Protein AF-A0A943CW23-F1 (afdb_monomer_lite)

Foldseek 3Di:
DPPVVVLVVLVVPFDPVLVVVQVPFPQAWDQDPVRDTDTLSSCLSPDPWWKFKKAAQVQFADPVLVVVLCVVQVKDWSTFDDDPRTTRITIITHRDDGDPVSCVVSRMDTPDGSD

Structure (mmCIF, N/CA/C/O backbone):
data_AF-A0A943CW23-F1
#
_entry.id   AF-A0A943CW23-F1
#
loop_
_atom_site.group_PDB
_atom_site.id
_atom_site.type_symbol
_atom_site.label_atom_id
_atom_site.label_alt_id
_atom_site.label_comp_id
_atom_site.label_asym_id
_atom_site.label_entity_id
_atom_site.label_seq_id
_atom_site.pdbx_PDB_ins_code
_atom_site.Cartn_x
_atom_site.Cartn_y
_atom_site.Cartn_z
_atom_site.occupancy
_atom_site.B_iso_or_equiv
_atom_site.auth_seq_id
_atom_site.auth_comp_id
_atom_site.auth_asym_id
_atom_site.auth_atom_id
_atom_site.pdbx_PDB_model_num
ATOM 1 N N . MET A 1 1 ? -9.734 9.904 27.969 1.00 51.38 1 MET A N 1
ATOM 2 C CA . MET A 1 1 ? -8.668 8.874 28.039 1.00 51.38 1 MET A CA 1
ATOM 3 C C . MET A 1 1 ? -8.924 7.588 27.225 1.00 51.38 1 MET A C 1
ATOM 5 O O . MET A 1 1 ? -7.974 6.842 27.044 1.00 51.38 1 MET A O 1
ATOM 9 N N . GLY A 1 2 ? -10.128 7.315 26.684 1.00 55.72 2 GLY A N 1
ATOM 10 C CA . GLY A 1 2 ? -10.442 6.029 26.011 1.00 55.72 2 GLY A CA 1
ATOM 11 C C . GLY A 1 2 ? -9.846 5.801 24.606 1.00 55.72 2 GLY A C 1
ATOM 12 O O . GLY A 1 2 ? -9.168 4.804 24.390 1.00 55.72 2 GLY A O 1
ATOM 13 N N . LYS A 1 3 ? -10.006 6.749 23.666 1.00 58.12 3 LYS A N 1
ATOM 14 C CA . LYS A 1 3 ? -9.642 6.550 22.239 1.00 58.12 3 LYS A CA 1
ATOM 15 C C . LYS A 1 3 ? -8.149 6.294 21.977 1.00 58.12 3 LYS A C 1
ATOM 17 O O . LYS A 1 3 ? -7.802 5.548 21.066 1.00 58.12 3 LYS A O 1
ATOM 22 N N . PHE A 1 4 ? -7.264 6.912 22.762 1.00 58.75 4 PHE A N 1
ATOM 23 C CA . PHE A 1 4 ? -5.813 6.704 22.647 1.00 58.75 4 PHE A CA 1
ATOM 24 C C . PHE A 1 4 ? -5.398 5.309 23.119 1.00 58.75 4 PHE A C 1
ATOM 26 O O . PHE A 1 4 ? -4.558 4.677 22.485 1.00 58.75 4 PHE A O 1
ATOM 33 N N . LYS A 1 5 ? -6.026 4.803 24.189 1.00 61.12 5 LYS A N 1
ATOM 34 C CA . LYS A 1 5 ? -5.770 3.457 24.710 1.00 61.12 5 LYS A CA 1
ATOM 35 C C . LYS A 1 5 ? -6.192 2.389 23.698 1.00 61.12 5 LYS A C 1
ATOM 37 O O . LYS A 1 5 ? -5.457 1.436 23.483 1.00 61.12 5 LYS A O 1
ATOM 42 N N . GLU A 1 6 ? -7.319 2.582 23.015 1.00 66.31 6 GLU A N 1
ATOM 43 C CA . GLU A 1 6 ? -7.791 1.663 21.969 1.00 66.31 6 GLU A CA 1
ATOM 44 C C . GLU A 1 6 ? -6.887 1.641 20.729 1.00 66.31 6 GLU A C 1
ATOM 46 O O . GLU A 1 6 ? -6.572 0.567 20.218 1.00 66.31 6 GLU A O 1
ATOM 51 N N . LEU A 1 7 ? -6.437 2.808 20.252 1.00 63.28 7 LEU A N 1
ATOM 52 C CA . LEU A 1 7 ? -5.472 2.890 19.149 1.00 63.28 7 LEU A CA 1
ATOM 53 C C . LEU A 1 7 ? -4.143 2.232 19.520 1.00 63.28 7 LEU A C 1
ATOM 55 O O . LEU A 1 7 ? -3.570 1.522 18.700 1.00 63.28 7 LEU A O 1
ATOM 59 N N . TYR A 1 8 ? -3.689 2.430 20.757 1.00 60.38 8 TYR A N 1
ATOM 60 C CA . TYR A 1 8 ? -2.475 1.808 21.264 1.00 60.38 8 TYR A CA 1
ATOM 61 C C . TYR A 1 8 ? -2.603 0.285 21.359 1.00 60.38 8 TYR A C 1
ATOM 63 O O . TYR A 1 8 ? -1.704 -0.416 20.922 1.00 60.38 8 TYR A O 1
ATOM 71 N N . ILE A 1 9 ? -3.731 -0.246 21.841 1.00 66.69 9 ILE A N 1
ATOM 72 C CA . ILE A 1 9 ? -3.967 -1.700 21.885 1.00 66.69 9 ILE A CA 1
ATOM 73 C C . ILE A 1 9 ? -3.983 -2.289 20.469 1.00 66.69 9 ILE A C 1
ATOM 75 O O . ILE A 1 9 ? -3.322 -3.292 20.213 1.00 66.69 9 ILE A O 1
ATOM 79 N N . LYS A 1 10 ? -4.682 -1.647 19.522 1.00 70.44 10 LYS A N 1
ATOM 80 C CA . LYS A 1 10 ? -4.700 -2.095 18.120 1.00 70.44 10 LYS A CA 1
ATOM 81 C C . LYS A 1 10 ? -3.321 -2.020 17.470 1.00 70.44 10 LYS A C 1
ATOM 83 O O . LYS A 1 10 ? -2.968 -2.918 16.716 1.00 70.44 10 LYS A O 1
ATOM 88 N N . TYR A 1 11 ? -2.547 -0.980 17.776 1.00 67.00 11 TYR A N 1
ATOM 89 C CA . TYR A 1 11 ? -1.161 -0.885 17.340 1.00 67.00 11 TYR A CA 1
ATOM 90 C C . TYR A 1 11 ? -0.319 -2.008 17.936 1.00 67.00 11 TYR A C 1
ATOM 92 O O . TYR A 1 11 ? 0.335 -2.722 17.193 1.00 67.00 11 TYR A O 1
ATOM 100 N N . SER A 1 12 ? -0.349 -2.210 19.252 1.00 66.31 12 SER A N 1
ATOM 101 C CA . SER A 1 12 ? 0.435 -3.249 19.922 1.00 66.31 12 SER A CA 1
ATOM 102 C C . SER A 1 12 ? 0.131 -4.644 19.379 1.00 66.31 12 SER A C 1
ATOM 104 O O . SER A 1 12 ? 1.069 -5.417 19.212 1.00 66.31 12 SER A O 1
ATOM 106 N N . ASN A 1 13 ? -1.119 -4.907 18.989 1.00 75.44 13 ASN A N 1
ATOM 107 C CA . ASN A 1 13 ? -1.552 -6.173 18.394 1.00 75.44 13 ASN A CA 1
ATOM 108 C C . ASN A 1 13 ? -1.217 -6.339 16.897 1.00 75.44 13 ASN A C 1
ATOM 110 O O . ASN A 1 13 ? -1.431 -7.425 16.367 1.00 75.44 13 ASN A O 1
ATOM 114 N N . LEU A 1 14 ? -0.730 -5.304 16.197 1.00 77.12 14 LEU A N 1
ATOM 115 C CA . LEU A 1 14 ? -0.222 -5.475 14.830 1.00 77.12 14 LEU A CA 1
ATOM 116 C C . LEU A 1 14 ? 1.073 -6.288 14.845 1.00 77.12 14 LEU A C 1
ATOM 118 O O . LEU A 1 14 ? 1.928 -6.096 15.716 1.00 77.12 14 LEU A O 1
ATOM 122 N N . ASP A 1 15 ? 1.234 -7.128 13.829 1.00 81.56 15 ASP A N 1
ATOM 123 C CA . ASP A 1 15 ? 2.465 -7.869 13.581 1.00 81.56 15 ASP A CA 1
ATOM 124 C C . ASP A 1 15 ? 3.679 -6.921 13.486 1.00 81.56 15 ASP A C 1
ATOM 126 O O . ASP A 1 15 ? 3.588 -5.818 12.930 1.00 81.56 15 ASP A O 1
ATOM 130 N N . GLU A 1 16 ? 4.818 -7.323 14.061 1.00 82.31 16 GLU A N 1
ATOM 131 C CA . GLU A 1 16 ? 6.034 -6.502 14.058 1.00 82.31 16 GLU A CA 1
ATOM 132 C C . GLU A 1 16 ? 6.534 -6.187 12.649 1.00 82.31 16 GLU A C 1
ATOM 134 O O . GLU A 1 16 ? 7.038 -5.085 12.412 1.00 82.31 16 GLU A O 1
ATOM 139 N N . GLU A 1 17 ? 6.380 -7.107 11.699 1.00 82.56 17 GLU A N 1
ATOM 140 C CA . GLU A 1 17 ? 6.773 -6.857 10.321 1.00 82.56 17 GLU A CA 1
ATOM 141 C C . GLU A 1 17 ? 5.870 -5.823 9.656 1.00 82.56 17 GLU A C 1
ATOM 143 O O . GLU A 1 17 ? 6.365 -4.970 8.924 1.00 82.56 17 GLU A O 1
ATOM 148 N N . ILE A 1 18 ? 4.565 -5.845 9.938 1.00 82.75 18 ILE A N 1
ATOM 149 C CA . ILE A 1 18 ? 3.629 -4.842 9.415 1.00 82.75 18 ILE A CA 1
ATOM 150 C C . ILE A 1 18 ? 3.973 -3.461 9.982 1.00 82.75 18 ILE A C 1
ATOM 152 O O . ILE A 1 18 ? 4.006 -2.476 9.240 1.00 82.75 18 ILE A O 1
ATOM 156 N N . LYS A 1 19 ? 4.303 -3.377 11.278 1.00 82.56 19 LYS A N 1
ATOM 157 C CA . LYS A 1 19 ? 4.779 -2.130 11.901 1.00 82.56 19 LYS A CA 1
ATOM 158 C C . LYS A 1 19 ? 6.048 -1.619 11.223 1.00 82.56 19 LYS A C 1
ATOM 160 O O . LYS A 1 19 ? 6.118 -0.438 10.887 1.00 82.56 19 LYS A O 1
ATOM 165 N N . LYS A 1 20 ? 7.037 -2.492 10.994 1.00 85.12 20 LYS A N 1
ATOM 166 C CA . LYS A 1 20 ? 8.284 -2.145 10.291 1.00 85.12 20 LYS A CA 1
ATOM 167 C C . LYS A 1 20 ? 8.010 -1.663 8.867 1.00 85.12 20 LYS A C 1
ATOM 169 O O . LYS A 1 20 ? 8.543 -0.623 8.483 1.00 85.12 20 LYS A O 1
ATOM 174 N N . THR A 1 21 ? 7.141 -2.352 8.124 1.00 84.69 21 THR A N 1
ATOM 175 C CA . THR A 1 21 ? 6.712 -1.928 6.787 1.00 84.69 21 THR A CA 1
ATOM 176 C C . THR A 1 21 ? 6.123 -0.525 6.841 1.00 84.69 21 THR A C 1
ATOM 178 O O . THR A 1 21 ? 6.666 0.362 6.193 1.00 84.69 21 THR A O 1
ATOM 181 N N . ILE A 1 22 ? 5.099 -0.269 7.661 1.00 84.19 22 ILE A N 1
ATOM 182 C CA . ILE A 1 22 ? 4.449 1.051 7.729 1.00 84.19 22 ILE A CA 1
ATOM 183 C C . ILE A 1 22 ? 5.443 2.142 8.143 1.00 84.19 22 ILE 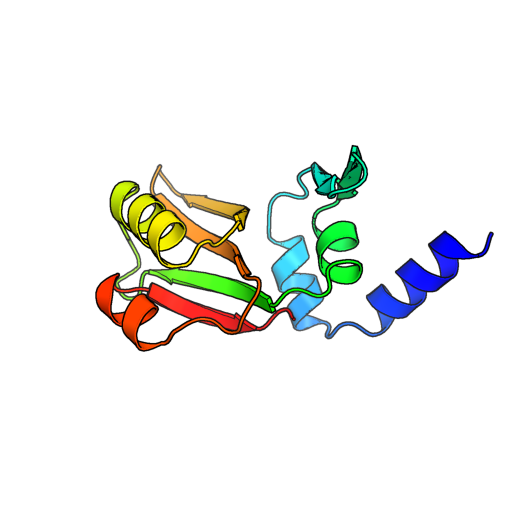A C 1
ATOM 185 O O . ILE A 1 22 ? 5.464 3.205 7.529 1.00 84.19 22 ILE A O 1
ATOM 189 N N . ASN A 1 23 ? 6.293 1.881 9.139 1.00 86.38 23 ASN A N 1
ATOM 190 C CA . ASN A 1 23 ? 7.276 2.848 9.638 1.00 86.38 23 ASN A CA 1
ATOM 191 C C . ASN A 1 23 ? 8.386 3.164 8.625 1.00 86.38 23 ASN A C 1
ATOM 193 O O . ASN A 1 23 ? 9.015 4.21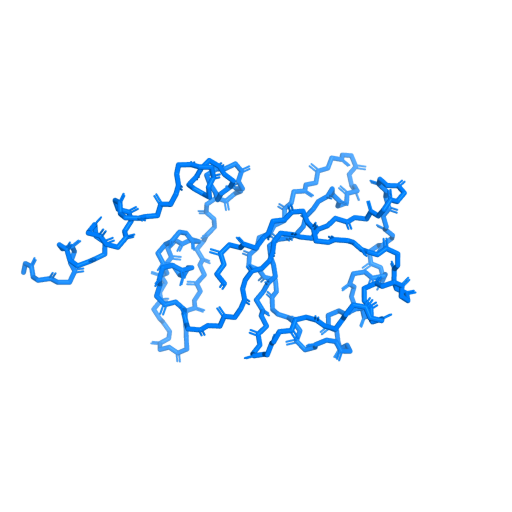2 8.727 1.00 86.38 23 ASN A O 1
ATOM 197 N N . SER A 1 24 ? 8.623 2.285 7.646 1.00 87.00 24 SER A N 1
ATOM 198 C CA . SER A 1 24 ? 9.585 2.528 6.564 1.00 87.00 24 SER A CA 1
ATOM 199 C C . SER A 1 24 ? 9.068 3.479 5.476 1.00 87.00 24 SER A C 1
ATOM 201 O O . SER A 1 24 ? 9.835 3.870 4.598 1.00 87.00 24 SER A O 1
ATOM 203 N N . TYR A 1 25 ? 7.781 3.839 5.506 1.00 87.25 25 TYR A N 1
ATOM 204 C CA . TYR A 1 25 ? 7.202 4.848 4.621 1.00 87.25 25 TYR A CA 1
ATOM 205 C C . TYR A 1 25 ? 7.219 6.236 5.265 1.00 87.25 25 TYR A C 1
ATOM 207 O O . TYR A 1 25 ? 7.177 6.345 6.499 1.00 87.25 25 TYR A O 1
ATOM 215 N N . PRO A 1 26 ? 7.212 7.305 4.444 1.00 82.88 26 PRO A N 1
ATOM 216 C CA . PRO A 1 26 ? 6.937 8.652 4.920 1.00 82.88 26 PRO A CA 1
ATOM 217 C C . PRO A 1 26 ? 5.680 8.668 5.799 1.00 82.88 26 PRO A C 1
ATOM 219 O O . PRO A 1 26 ? 4.600 8.256 5.374 1.00 82.88 26 PRO A O 1
ATOM 222 N N . GLN A 1 27 ? 5.819 9.133 7.043 1.00 79.25 27 GLN A N 1
ATOM 223 C CA . GLN A 1 27 ? 4.705 9.244 7.990 1.00 79.25 27 GLN A CA 1
ATOM 224 C C . GLN A 1 27 ? 3.862 10.482 7.681 1.00 79.25 27 GLN A C 1
ATOM 226 O O . GLN A 1 27 ? 3.752 11.414 8.478 1.00 79.25 27 GLN A O 1
ATOM 231 N N . GLU A 1 28 ? 3.293 10.499 6.481 1.00 76.88 28 GLU A N 1
ATOM 232 C CA . GLU A 1 28 ? 2.439 11.573 6.013 1.00 76.88 28 GLU A CA 1
ATOM 233 C C . GLU A 1 28 ? 1.113 11.584 6.771 1.00 76.88 28 GLU A C 1
ATOM 235 O O . GLU A 1 28 ? 0.655 10.588 7.347 1.00 76.88 28 GLU A O 1
ATOM 240 N N . PHE A 1 29 ? 0.499 12.762 6.783 1.00 83.56 29 PHE A N 1
ATOM 241 C CA . PHE A 1 29 ? -0.816 12.931 7.361 1.00 83.56 29 PHE A CA 1
ATOM 242 C C . PHE A 1 29 ? -1.884 12.688 6.303 1.00 83.56 29 PHE A C 1
ATOM 244 O O . PHE A 1 29 ? -1.926 13.372 5.284 1.00 83.56 29 PHE A O 1
ATOM 251 N N . ILE A 1 30 ? -2.782 11.756 6.593 1.00 85.19 30 ILE A N 1
ATOM 252 C CA . ILE A 1 30 ? -3.894 11.375 5.734 1.00 85.19 30 ILE A CA 1
ATOM 253 C C . ILE A 1 30 ? -5.179 11.892 6.363 1.00 85.19 30 ILE A C 1
ATOM 255 O O . ILE A 1 30 ? -5.448 11.679 7.549 1.00 85.19 30 ILE A O 1
ATOM 259 N N . THR A 1 31 ? -5.981 12.573 5.555 1.00 84.38 31 THR A N 1
ATOM 260 C CA . THR A 1 31 ? -7.317 13.008 5.953 1.00 84.38 31 THR A CA 1
ATOM 261 C C . THR A 1 31 ? -8.302 11.858 5.764 1.00 84.38 31 THR A C 1
ATOM 263 O O . THR A 1 31 ? -8.416 11.292 4.667 1.00 84.38 31 THR A O 1
ATOM 266 N N . ASP A 1 32 ? -8.994 11.488 6.842 1.00 82.00 32 ASP A N 1
ATOM 267 C CA . ASP A 1 32 ? -10.064 10.493 6.797 1.00 82.00 32 ASP A CA 1
ATOM 268 C C . ASP A 1 32 ? -11.375 11.079 6.241 1.00 82.00 32 ASP A C 1
ATOM 270 O O . ASP A 1 32 ? -11.502 12.278 5.996 1.00 82.00 32 ASP A O 1
ATOM 274 N N . LYS A 1 33 ? -12.385 10.223 6.057 1.00 80.69 33 LYS A N 1
ATOM 275 C CA . LYS A 1 33 ? -13.718 10.619 5.568 1.00 80.69 33 LYS A CA 1
ATOM 276 C C . LYS A 1 33 ? -14.458 11.633 6.456 1.00 80.69 33 LYS A C 1
ATOM 278 O O . LYS A 1 33 ? -15.441 12.212 6.016 1.00 80.69 33 LYS A O 1
ATOM 283 N N . ASN A 1 34 ? -14.014 11.826 7.698 1.00 82.44 34 ASN A N 1
ATOM 284 C CA . ASN A 1 34 ? -14.579 12.776 8.654 1.00 82.44 34 ASN A CA 1
ATOM 285 C C . ASN A 1 34 ? -13.744 14.067 8.737 1.00 82.44 34 ASN A C 1
ATOM 287 O O . ASN A 1 34 ? -13.895 14.826 9.692 1.00 82.44 34 ASN A O 1
ATOM 291 N N . ASN A 1 35 ? -12.843 14.301 7.775 1.00 81.88 35 ASN A N 1
ATOM 292 C CA . ASN A 1 35 ? -11.887 15.408 7.766 1.00 81.88 35 ASN A CA 1
ATOM 293 C C . ASN A 1 35 ? -10.912 15.415 8.955 1.00 81.88 35 ASN A C 1
ATOM 295 O O . ASN A 1 35 ? -10.350 16.453 9.306 1.00 81.88 35 ASN A O 1
ATOM 299 N N . ILE A 1 36 ? -10.669 14.256 9.572 1.00 86.81 36 ILE A N 1
ATOM 300 C CA . ILE A 1 36 ? -9.701 14.130 10.659 1.00 86.81 36 ILE A CA 1
ATOM 301 C C . ILE A 1 36 ? -8.331 13.832 10.060 1.00 86.81 36 ILE A C 1
ATOM 303 O O . ILE A 1 36 ? -8.154 12.863 9.320 1.00 86.81 36 ILE A O 1
ATOM 307 N N . ARG A 1 37 ? -7.346 14.653 10.426 1.00 85.50 37 ARG A N 1
ATOM 308 C CA . ARG A 1 37 ? -5.943 14.471 10.057 1.00 85.50 37 ARG A CA 1
ATOM 309 C C . ARG A 1 37 ? -5.305 13.405 10.953 1.00 85.50 37 ARG A C 1
ATOM 311 O O . ARG A 1 37 ? -5.212 13.593 12.164 1.00 85.50 37 ARG A O 1
ATOM 318 N N . LEU A 1 38 ? -4.875 12.296 10.362 1.00 87.12 38 LEU A N 1
ATOM 319 C CA . LEU A 1 38 ? -4.279 11.147 11.053 1.00 87.12 38 LEU A CA 1
ATOM 320 C C . LEU A 1 38 ? -2.898 10.851 10.473 1.00 87.12 38 LEU A C 1
ATOM 322 O O . LEU A 1 38 ? -2.677 11.097 9.292 1.00 87.12 38 LEU A O 1
ATOM 326 N N . SER A 1 39 ? -1.975 10.298 11.260 1.00 87.69 39 SER A N 1
ATOM 327 C CA . SER A 1 39 ? -0.769 9.704 10.661 1.00 87.69 39 SER A CA 1
ATOM 328 C C . SER A 1 39 ? -1.139 8.480 9.817 1.00 87.69 39 SER A C 1
ATOM 330 O O . SER A 1 39 ? -2.157 7.834 10.085 1.00 87.69 39 SER A O 1
ATOM 332 N N . LEU A 1 40 ? -0.303 8.123 8.837 1.00 87.81 40 LEU A N 1
ATOM 333 C CA . LEU A 1 40 ? -0.449 6.899 8.035 1.00 87.81 40 LEU A CA 1
ATOM 334 C C . LEU A 1 40 ? -0.789 5.675 8.902 1.00 87.81 40 LEU A C 1
ATOM 336 O O . LEU A 1 40 ? -1.773 4.979 8.659 1.00 87.81 40 LEU A O 1
ATOM 340 N N . LEU A 1 41 ? -0.025 5.464 9.974 1.00 85.38 41 LEU A N 1
ATOM 341 C CA . LEU A 1 41 ? -0.247 4.371 10.916 1.00 85.38 41 LEU A CA 1
ATOM 342 C C . LEU A 1 41 ? -1.638 4.424 11.571 1.00 85.38 41 LEU A C 1
ATOM 344 O O . LEU A 1 41 ? -2.358 3.425 11.604 1.00 85.38 41 LEU A O 1
ATOM 348 N N . GLN A 1 42 ? -2.035 5.590 12.087 1.00 85.38 42 GLN A N 1
ATOM 349 C CA . GLN A 1 42 ? -3.350 5.769 12.708 1.00 85.38 42 GLN A CA 1
ATOM 350 C C . GLN A 1 42 ? -4.484 5.541 11.705 1.00 85.38 42 GLN A C 1
ATOM 352 O O . GLN A 1 42 ? -5.519 4.976 12.069 1.00 85.38 42 GLN A O 1
ATOM 357 N N . TYR A 1 43 ? -4.290 5.964 10.455 1.00 89.44 43 TYR A N 1
ATOM 358 C CA . TYR A 1 43 ? -5.240 5.751 9.374 1.00 89.44 43 TYR A CA 1
ATOM 359 C C . TYR A 1 43 ? -5.409 4.260 9.071 1.00 89.44 43 TYR A C 1
ATOM 361 O O . TYR A 1 43 ? -6.529 3.760 9.133 1.00 89.44 43 TYR A O 1
ATOM 369 N N . ILE A 1 44 ? -4.313 3.527 8.845 1.00 88.38 44 ILE A N 1
ATOM 370 C CA . ILE A 1 44 ? -4.326 2.082 8.552 1.00 88.38 44 ILE A CA 1
ATOM 371 C C . ILE A 1 44 ? -5.026 1.296 9.672 1.00 88.38 44 ILE A C 1
ATOM 373 O O . ILE A 1 44 ? -5.881 0.443 9.422 1.00 88.38 44 ILE A O 1
ATOM 377 N N . ILE A 1 45 ? -4.727 1.622 10.934 1.00 85.81 45 ILE A N 1
ATOM 378 C CA . ILE A 1 45 ? -5.359 0.975 12.093 1.00 85.81 45 ILE A CA 1
ATOM 379 C C . ILE A 1 45 ? -6.877 1.201 12.105 1.00 85.81 45 ILE A C 1
ATOM 381 O O . ILE A 1 45 ? -7.638 0.293 12.456 1.00 85.81 45 ILE A O 1
ATOM 385 N N . ARG A 1 46 ? -7.326 2.408 11.744 1.00 86.88 46 ARG A N 1
ATOM 386 C CA . ARG A 1 46 ? -8.743 2.799 11.763 1.00 86.88 46 ARG A CA 1
ATOM 387 C C . ARG A 1 46 ? -9.523 2.368 10.530 1.00 86.88 46 ARG A C 1
ATOM 389 O O . ARG A 1 46 ? -10.732 2.190 10.648 1.00 86.88 46 ARG A O 1
ATOM 396 N N . SER A 1 47 ? -8.867 2.253 9.382 1.00 86.44 47 SER A N 1
ATOM 397 C CA . SER A 1 47 ? -9.522 1.889 8.131 1.00 86.44 47 SER A CA 1
ATOM 398 C C . SER A 1 47 ? -10.117 0.487 8.228 1.00 86.44 47 SER A C 1
ATOM 400 O O . SER A 1 47 ? -9.538 -0.371 8.878 1.00 86.44 47 SER A O 1
ATOM 402 N N . ASN A 1 48 ? -11.260 0.238 7.600 1.00 88.50 48 ASN A N 1
ATOM 403 C CA . ASN A 1 48 ? -11.816 -1.115 7.466 1.00 88.50 48 ASN A CA 1
ATOM 404 C C . ASN A 1 48 ? -11.592 -1.685 6.057 1.00 88.50 48 ASN A C 1
ATOM 406 O O . ASN A 1 48 ? -12.155 -2.721 5.726 1.00 88.50 48 ASN A O 1
ATOM 410 N N . ASN A 1 49 ? -10.812 -0.981 5.241 1.00 93.19 49 ASN A N 1
ATOM 411 C CA . ASN A 1 49 ? -10.521 -1.337 3.863 1.00 93.19 49 ASN A CA 1
ATOM 412 C C . ASN A 1 49 ? -9.316 -2.280 3.783 1.00 93.19 49 ASN A C 1
ATOM 414 O O . ASN A 1 49 ? -8.538 -2.397 4.736 1.00 93.19 49 ASN A O 1
ATOM 418 N N . TYR A 1 50 ? -9.157 -2.900 2.618 1.00 94.44 50 TYR A N 1
ATOM 419 C CA . TYR A 1 50 ? -8.007 -3.733 2.300 1.00 94.44 50 TYR A CA 1
ATOM 420 C C . TYR A 1 50 ? -6.812 -2.843 1.992 1.00 94.44 50 TYR A C 1
ATOM 422 O O . TYR A 1 50 ? -6.932 -1.881 1.230 1.00 94.44 50 TYR A O 1
ATOM 430 N N . ILE A 1 51 ? -5.664 -3.131 2.596 1.00 94.31 51 ILE A N 1
ATOM 431 C CA . ILE A 1 51 ? -4.465 -2.309 2.440 1.00 94.31 51 ILE A CA 1
ATOM 432 C C . ILE A 1 51 ? -3.298 -3.209 2.067 1.00 94.31 51 ILE A C 1
ATOM 434 O O . ILE A 1 51 ? -2.947 -4.142 2.794 1.00 94.31 51 ILE A O 1
ATOM 438 N N . TYR A 1 52 ? -2.670 -2.883 0.943 1.00 95.81 52 TYR A N 1
ATOM 439 C CA . TYR A 1 52 ? -1.568 -3.645 0.376 1.00 95.81 52 TYR A CA 1
ATOM 440 C C . TYR A 1 52 ? -0.359 -2.751 0.141 1.00 95.81 52 TYR A C 1
ATOM 442 O O . TYR A 1 52 ? -0.493 -1.609 -0.301 1.00 95.81 52 TYR A O 1
ATOM 450 N N . GLU A 1 53 ? 0.828 -3.293 0.401 1.00 94.94 53 GLU A N 1
ATOM 451 C CA . GLU A 1 53 ? 2.057 -2.804 -0.215 1.00 94.94 53 GLU A CA 1
ATOM 452 C C . GLU A 1 53 ? 2.203 -3.475 -1.581 1.00 94.94 53 GLU A C 1
ATOM 454 O O . GLU A 1 53 ? 2.257 -4.704 -1.666 1.00 94.94 53 GLU A O 1
ATOM 459 N N . LEU A 1 54 ? 2.272 -2.668 -2.636 1.00 95.06 54 LEU A N 1
ATOM 460 C CA . LEU A 1 54 ? 2.448 -3.117 -4.012 1.00 95.06 54 LEU A CA 1
ATOM 461 C C . LEU A 1 54 ? 3.772 -2.609 -4.570 1.00 95.06 54 LEU A C 1
ATOM 463 O O . LEU A 1 54 ? 4.185 -1.488 -4.267 1.00 95.06 54 LEU A O 1
ATOM 467 N N . LYS A 1 55 ? 4.397 -3.392 -5.445 1.00 94.69 55 LYS A N 1
ATOM 468 C CA . LYS A 1 55 ? 5.580 -2.980 -6.213 1.00 94.69 55 LYS A CA 1
ATOM 469 C C . LYS A 1 55 ? 5.475 -3.442 -7.664 1.00 94.69 55 LYS A C 1
ATOM 471 O O . LYS A 1 55 ? 4.638 -4.279 -7.993 1.00 94.69 55 LYS A O 1
ATOM 476 N N . ALA A 1 56 ? 6.330 -2.896 -8.520 1.00 92.25 56 ALA A N 1
ATOM 477 C CA . ALA A 1 56 ? 6.486 -3.381 -9.886 1.00 92.25 56 ALA A CA 1
ATOM 478 C C . ALA A 1 56 ? 7.300 -4.684 -9.907 1.00 92.25 56 ALA A C 1
ATOM 480 O O . ALA A 1 56 ? 8.345 -4.760 -9.260 1.00 92.25 56 ALA A O 1
ATOM 481 N N . ILE A 1 57 ? 6.860 -5.669 -10.694 1.00 88.62 57 ILE A N 1
ATOM 482 C CA . ILE A 1 57 ? 7.523 -6.980 -10.823 1.00 88.62 57 ILE A CA 1
ATOM 483 C C . ILE A 1 57 ? 8.945 -6.816 -11.373 1.00 88.62 57 ILE A C 1
ATOM 485 O O . ILE A 1 57 ? 9.907 -7.361 -10.840 1.00 88.62 57 ILE A O 1
ATOM 489 N N . ASN A 1 58 ? 9.103 -5.988 -12.407 1.00 83.62 58 ASN A N 1
ATOM 490 C CA . ASN A 1 58 ? 10.391 -5.758 -13.070 1.00 83.62 58 ASN A CA 1
ATOM 491 C C . ASN A 1 58 ? 11.230 -4.666 -12.380 1.00 83.62 58 ASN A C 1
ATOM 493 O O . ASN A 1 58 ? 12.077 -4.033 -13.009 1.00 83.62 58 ASN A O 1
ATOM 497 N N . GLY A 1 59 ? 10.951 -4.377 -11.104 1.00 72.94 59 GLY A N 1
ATOM 498 C CA . GLY A 1 59 ? 11.644 -3.370 -10.296 1.00 72.94 59 GLY A CA 1
ATOM 499 C C . GLY A 1 59 ? 11.302 -1.916 -10.634 1.00 72.94 59 GLY A C 1
ATOM 500 O O . GLY A 1 59 ? 11.490 -1.039 -9.797 1.00 72.94 59 GLY A O 1
ATOM 501 N N . THR A 1 60 ? 10.754 -1.643 -11.821 1.00 74.69 60 THR A N 1
ATOM 502 C CA . THR A 1 60 ? 10.315 -0.305 -12.226 1.00 74.69 60 THR A CA 1
ATOM 503 C C . THR A 1 60 ? 8.991 -0.387 -12.986 1.00 74.69 60 THR A C 1
ATOM 505 O O . THR A 1 60 ? 8.790 -1.266 -13.823 1.00 74.69 60 THR A O 1
ATOM 508 N N . ALA A 1 61 ? 8.072 0.526 -12.682 1.00 79.06 61 ALA A N 1
ATOM 509 C CA . ALA A 1 61 ? 6.876 0.774 -13.479 1.00 79.06 61 ALA A CA 1
ATOM 510 C C . ALA A 1 61 ? 6.784 2.273 -13.745 1.00 79.06 61 ALA A C 1
ATOM 512 O O . ALA A 1 61 ? 7.089 3.093 -12.871 1.00 79.06 61 ALA A O 1
ATOM 513 N N . HIS A 1 62 ? 6.369 2.638 -14.955 1.00 79.69 62 HIS A N 1
ATOM 514 C CA . HIS A 1 62 ? 6.204 4.039 -15.303 1.00 79.69 62 HIS A CA 1
ATOM 515 C C . HIS A 1 62 ? 5.085 4.687 -14.470 1.00 79.69 62 HIS A C 1
ATOM 517 O O . HIS A 1 62 ? 4.148 4.029 -14.019 1.00 79.69 62 HIS A O 1
ATOM 523 N N . LEU A 1 63 ? 5.145 6.010 -14.299 1.00 80.50 63 LEU A N 1
ATOM 524 C CA . LEU A 1 63 ? 4.146 6.759 -13.524 1.00 80.50 63 LEU A CA 1
ATOM 525 C C . LEU A 1 63 ? 2.714 6.579 -14.058 1.00 80.50 63 LEU A C 1
ATOM 527 O O . LEU A 1 63 ? 1.779 6.479 -13.262 1.00 80.50 63 LEU A O 1
ATOM 531 N N . TRP A 1 64 ? 2.547 6.485 -15.382 1.00 84.06 64 TRP A N 1
ATOM 532 C CA . TRP A 1 64 ? 1.253 6.229 -16.028 1.00 84.06 64 TRP A CA 1
ATOM 533 C C . TRP A 1 64 ? 0.685 4.865 -15.627 1.00 84.06 64 TRP A C 1
ATOM 535 O O . TRP A 1 64 ? -0.478 4.800 -15.263 1.00 84.06 64 TRP A O 1
ATOM 545 N N . THR A 1 65 ? 1.515 3.816 -15.550 1.00 87.69 65 THR A N 1
ATOM 546 C CA . THR A 1 65 ? 1.107 2.471 -15.102 1.00 87.69 65 THR A CA 1
ATOM 547 C C . THR A 1 65 ? 0.445 2.520 -13.728 1.00 87.69 65 THR A C 1
ATOM 549 O O . THR A 1 65 ? -0.626 1.954 -13.525 1.00 87.69 65 THR A O 1
ATOM 552 N N . TRP A 1 66 ? 1.043 3.254 -12.786 1.00 90.31 66 TRP A N 1
ATOM 553 C CA . TRP A 1 66 ? 0.461 3.445 -11.458 1.00 90.31 66 TRP A CA 1
ATOM 554 C C . TRP A 1 66 ? -0.831 4.258 -11.498 1.00 90.31 66 TRP A C 1
ATOM 556 O O . TRP A 1 66 ? -1.745 3.996 -10.722 1.00 90.31 66 TRP A O 1
ATOM 566 N N . SER A 1 67 ? -0.909 5.266 -12.366 1.00 89.94 67 SER A N 1
ATOM 567 C CA . SER A 1 67 ? -2.114 6.081 -12.516 1.00 89.94 67 SER A CA 1
ATOM 568 C C . SER A 1 67 ? -3.280 5.281 -13.090 1.00 89.94 67 SER A C 1
ATOM 570 O O . SER A 1 67 ? -4.361 5.286 -12.502 1.00 89.94 67 SER A O 1
ATOM 572 N N . ASP A 1 68 ? -3.041 4.547 -14.170 1.00 93.31 68 ASP A N 1
ATOM 573 C CA . ASP A 1 68 ? -4.034 3.729 -14.864 1.00 93.31 68 ASP A CA 1
ATOM 574 C C . ASP A 1 68 ? -4.532 2.598 -13.963 1.00 93.31 68 ASP A C 1
ATOM 576 O O . ASP A 1 68 ? -5.740 2.427 -13.784 1.00 93.31 68 ASP A O 1
ATOM 580 N N . PHE A 1 69 ? -3.610 1.908 -13.279 1.00 94.31 69 PHE A N 1
ATOM 581 C CA . PHE A 1 69 ? -3.962 0.887 -12.298 1.00 94.31 69 PHE A CA 1
ATOM 582 C C . PHE A 1 69 ? -4.883 1.440 -11.209 1.00 94.31 69 PHE A C 1
ATOM 584 O O . PHE A 1 69 ? -5.880 0.805 -10.872 1.00 94.31 69 PHE A O 1
ATOM 591 N N . ARG A 1 70 ? -4.599 2.624 -10.651 1.00 93.25 70 ARG A N 1
ATOM 592 C CA . ARG A 1 70 ? -5.440 3.226 -9.600 1.00 93.25 70 ARG A CA 1
ATOM 593 C C . ARG A 1 70 ? -6.828 3.598 -10.088 1.00 93.25 70 ARG A C 1
ATOM 595 O O . ARG A 1 70 ? -7.788 3.427 -9.343 1.00 93.25 70 ARG A O 1
ATOM 602 N N . LEU A 1 71 ? -6.932 4.112 -11.310 1.00 93.00 71 LEU A N 1
ATOM 603 C CA . LEU A 1 71 ? -8.219 4.456 -11.904 1.00 93.00 71 LEU A CA 1
ATOM 604 C C . LEU A 1 71 ? -9.081 3.204 -12.098 1.00 93.00 71 LEU A C 1
ATOM 606 O O . LEU A 1 71 ? -10.255 3.211 -11.734 1.00 93.00 71 LEU A O 1
ATOM 610 N N . GLU A 1 72 ? -8.491 2.118 -12.599 1.00 94.75 72 GLU A N 1
ATOM 611 C CA . GLU A 1 72 ? -9.210 0.867 -12.860 1.00 94.75 72 GLU A CA 1
ATOM 612 C C . GLU A 1 72 ? -9.535 0.098 -11.571 1.00 94.75 72 GLU A C 1
ATOM 614 O O . GLU A 1 72 ? -10.660 -0.361 -11.382 1.00 94.75 72 GLU A O 1
ATOM 619 N N . SER A 1 73 ? -8.584 0.026 -10.637 1.00 92.94 73 SER A N 1
ATOM 620 C CA . SER A 1 73 ? -8.757 -0.637 -9.335 1.00 92.94 73 SER A CA 1
ATOM 621 C C . SER A 1 73 ? -9.571 0.177 -8.326 1.00 92.94 73 SER A C 1
ATOM 623 O O . SER A 1 73 ? -9.950 -0.344 -7.276 1.00 92.94 73 SER A O 1
ATOM 625 N N . LYS A 1 74 ? -9.816 1.464 -8.612 1.00 93.81 74 LYS A N 1
ATOM 626 C CA . LYS A 1 74 ? -10.384 2.448 -7.674 1.00 93.81 74 LYS A CA 1
ATOM 627 C C . LYS A 1 74 ? -9.593 2.531 -6.358 1.00 93.81 74 LYS A C 1
ATOM 629 O O . LYS A 1 74 ? -10.164 2.793 -5.299 1.00 93.81 74 LYS A O 1
ATOM 634 N N . GLY A 1 75 ? -8.283 2.287 -6.429 1.00 93.19 75 GLY A N 1
ATOM 635 C CA . GLY A 1 75 ? -7.379 2.294 -5.284 1.00 93.19 75 GLY A CA 1
ATOM 636 C C . GLY A 1 75 ? -6.977 3.706 -4.852 1.00 93.19 75 GLY A C 1
ATOM 637 O O . GLY A 1 75 ? -6.693 4.574 -5.682 1.00 93.19 75 GLY A O 1
ATOM 638 N N . ARG A 1 76 ? -6.895 3.934 -3.538 1.00 93.19 76 ARG A N 1
ATOM 639 C CA . ARG A 1 76 ? -6.402 5.183 -2.940 1.00 93.19 76 ARG A CA 1
ATOM 640 C C . ARG A 1 76 ? -4.964 5.007 -2.463 1.00 93.19 76 ARG A C 1
ATOM 642 O O . ARG A 1 76 ? -4.697 4.176 -1.602 1.00 93.19 76 ARG A O 1
ATOM 649 N N . VAL A 1 77 ? -4.039 5.824 -2.965 1.00 92.81 77 VAL A N 1
ATOM 650 C CA . VAL A 1 77 ? -2.653 5.833 -2.461 1.00 92.81 77 VAL A CA 1
ATOM 651 C C . VAL A 1 77 ? -2.627 6.449 -1.075 1.00 92.81 77 VAL A C 1
ATOM 653 O O 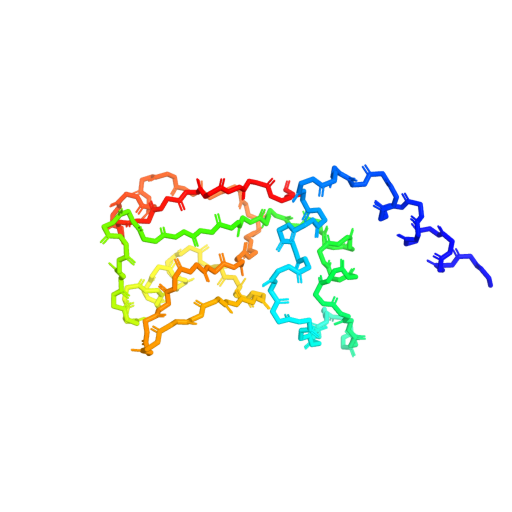. VAL A 1 77 ? -3.146 7.548 -0.870 1.00 92.81 77 VAL A O 1
ATOM 656 N N . LEU A 1 78 ? -2.012 5.734 -0.138 1.00 92.00 78 LEU A N 1
ATOM 657 C CA . LEU A 1 78 ? -1.776 6.209 1.219 1.00 92.00 78 LEU A CA 1
ATOM 658 C C . LEU A 1 78 ? -0.349 6.730 1.393 1.00 92.00 78 LEU A C 1
ATOM 660 O O . LEU A 1 78 ? -0.153 7.727 2.075 1.00 92.00 78 LEU A O 1
ATOM 664 N N . SER A 1 79 ? 0.637 6.058 0.795 1.00 92.56 79 SER A N 1
ATOM 665 C CA . SER A 1 79 ? 2.037 6.491 0.792 1.00 92.56 79 SER A CA 1
ATOM 666 C C . SER A 1 79 ? 2.822 5.753 -0.295 1.00 92.56 79 SER A C 1
ATOM 668 O O . SER A 1 79 ? 2.364 4.731 -0.810 1.00 92.56 79 SER A O 1
ATOM 670 N N . TYR A 1 80 ? 4.003 6.247 -0.655 1.00 90.94 80 TYR A N 1
ATOM 671 C CA . TYR A 1 80 ? 4.866 5.626 -1.657 1.00 90.94 80 TYR A CA 1
ATOM 672 C C . TYR A 1 80 ? 6.350 5.830 -1.333 1.00 90.94 80 TYR A C 1
ATOM 674 O O . TYR A 1 80 ? 6.731 6.780 -0.651 1.00 90.94 80 TYR A O 1
ATOM 682 N N . LYS A 1 81 ? 7.192 4.924 -1.833 1.00 89.50 81 LYS A N 1
ATOM 683 C CA . LYS A 1 81 ? 8.656 5.026 -1.796 1.00 89.50 81 LYS A CA 1
ATOM 684 C C . LYS A 1 81 ? 9.173 5.325 -3.189 1.00 89.50 81 LYS A C 1
ATOM 686 O O . LYS A 1 81 ? 8.719 4.716 -4.159 1.00 89.50 81 LYS A O 1
ATOM 691 N N . THR A 1 82 ? 10.134 6.236 -3.278 1.00 86.44 82 THR A N 1
ATOM 692 C CA . THR A 1 82 ? 10.802 6.576 -4.535 1.00 86.44 82 THR A CA 1
ATOM 693 C C . THR A 1 82 ? 12.313 6.540 -4.395 1.00 86.44 82 THR A C 1
ATOM 695 O O . THR A 1 82 ? 12.850 6.808 -3.324 1.00 86.44 82 THR A O 1
ATOM 698 N N . GLU A 1 83 ? 12.982 6.236 -5.501 1.00 83.50 83 GLU A N 1
ATOM 699 C CA . GLU A 1 83 ? 14.426 6.369 -5.679 1.00 83.50 83 GLU A CA 1
ATOM 700 C C . GLU A 1 83 ? 14.685 6.908 -7.088 1.00 83.50 83 GLU A C 1
ATOM 702 O O . GLU A 1 83 ? 14.108 6.410 -8.050 1.00 83.50 83 GLU A O 1
ATOM 707 N N . ALA A 1 84 ? 15.497 7.963 -7.219 1.00 74.62 84 ALA A N 1
ATOM 708 C CA . ALA A 1 84 ? 15.873 8.558 -8.511 1.00 74.62 84 ALA A CA 1
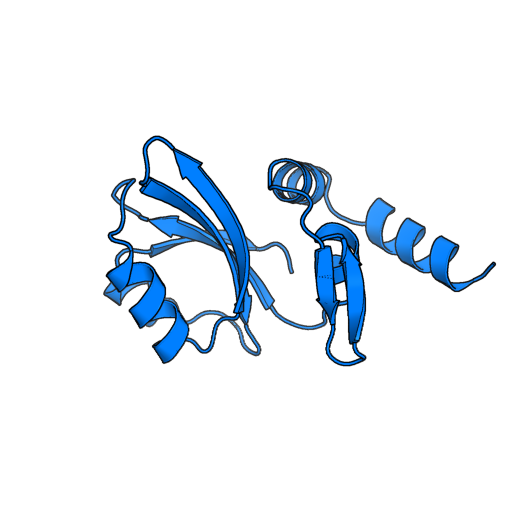ATOM 709 C C . ALA A 1 84 ? 14.692 8.783 -9.495 1.00 74.62 84 ALA A C 1
ATOM 711 O O . ALA A 1 84 ? 14.811 8.533 -10.693 1.00 74.62 84 ALA A O 1
ATOM 712 N N . ASN A 1 85 ? 13.554 9.282 -8.988 1.00 73.31 85 ASN A N 1
ATOM 713 C CA . ASN A 1 85 ? 12.289 9.523 -9.714 1.00 73.31 85 ASN A CA 1
ATOM 714 C C . ASN A 1 85 ? 11.486 8.276 -10.125 1.00 73.31 85 ASN A C 1
ATOM 716 O O . ASN A 1 85 ? 10.510 8.384 -10.868 1.00 73.31 85 ASN A O 1
ATOM 720 N N . ILE A 1 86 ? 11.850 7.102 -9.620 1.00 79.81 86 ILE A N 1
ATOM 721 C CA . ILE A 1 86 ? 11.137 5.848 -9.850 1.00 79.81 86 ILE A CA 1
ATOM 722 C C . ILE A 1 86 ? 10.383 5.475 -8.580 1.00 79.81 86 ILE A C 1
ATOM 724 O O . ILE A 1 86 ? 10.923 5.553 -7.480 1.00 79.81 86 ILE A O 1
ATOM 728 N N . ILE A 1 87 ? 9.127 5.057 -8.727 1.00 85.31 87 ILE A N 1
ATOM 729 C CA . ILE A 1 87 ? 8.340 4.516 -7.618 1.00 85.31 87 ILE A CA 1
ATOM 730 C C . ILE A 1 87 ? 8.760 3.065 -7.387 1.00 85.31 87 ILE A C 1
ATOM 732 O O . ILE A 1 87 ? 8.529 2.215 -8.245 1.00 85.31 87 ILE A O 1
ATOM 736 N N . LEU A 1 88 ? 9.326 2.793 -6.212 1.00 87.94 88 LEU A N 1
ATOM 737 C CA . LEU A 1 88 ? 9.730 1.451 -5.792 1.00 87.94 88 LEU A CA 1
ATOM 738 C C . LEU A 1 88 ? 8.528 0.637 -5.309 1.00 87.94 88 LEU A C 1
ATOM 740 O O . LEU A 1 88 ? 8.342 -0.511 -5.703 1.00 87.94 88 LEU A O 1
ATOM 744 N N . SER A 1 89 ? 7.694 1.241 -4.463 1.00 92.19 89 SER A N 1
ATOM 745 C CA . SER A 1 89 ? 6.481 0.610 -3.946 1.00 92.19 89 SER A CA 1
ATOM 746 C C . SER A 1 89 ? 5.461 1.640 -3.461 1.00 92.19 89 SER A C 1
ATOM 748 O O . SER A 1 89 ? 5.808 2.773 -3.116 1.00 92.19 89 SER A O 1
ATOM 750 N N . GLN A 1 90 ? 4.188 1.247 -3.415 1.00 93.44 90 GLN A N 1
ATOM 751 C CA . GLN A 1 90 ? 3.077 2.065 -2.922 1.00 93.44 90 GLN A CA 1
ATOM 752 C C . GLN A 1 90 ? 2.258 1.291 -1.891 1.00 93.44 90 GLN A C 1
ATOM 754 O O . GLN A 1 90 ? 1.955 0.118 -2.095 1.00 93.44 90 GLN A O 1
ATOM 759 N N . ILE A 1 91 ? 1.851 1.965 -0.817 1.00 94.44 91 ILE A N 1
ATOM 760 C CA . ILE A 1 91 ? 0.759 1.504 0.039 1.00 94.44 91 ILE A CA 1
ATOM 761 C C . ILE A 1 91 ? -0.539 2.014 -0.574 1.00 94.44 91 ILE A C 1
ATOM 763 O O . ILE A 1 91 ? -0.749 3.229 -0.668 1.00 94.44 91 ILE A O 1
ATOM 767 N N . ILE A 1 92 ? -1.411 1.091 -0.970 1.00 94.81 92 ILE A N 1
ATOM 768 C CA . ILE A 1 92 ? -2.690 1.402 -1.605 1.00 94.81 92 ILE A CA 1
ATOM 769 C C . ILE A 1 92 ? -3.826 0.751 -0.820 1.00 94.81 92 ILE A C 1
ATOM 771 O O . ILE A 1 92 ? -3.736 -0.394 -0.378 1.00 94.81 92 ILE A O 1
ATOM 775 N N . GLU A 1 93 ? -4.888 1.524 -0.638 1.00 95.19 93 GLU A N 1
ATOM 776 C CA . GLU A 1 93 ? -6.135 1.130 -0.005 1.00 95.19 93 GLU A CA 1
ATOM 777 C C . GLU A 1 93 ? -7.204 0.814 -1.056 1.00 95.19 93 GLU A C 1
ATOM 779 O O . GLU A 1 93 ? -7.399 1.583 -2.000 1.00 95.19 93 GLU A O 1
ATOM 784 N N . PHE A 1 94 ? -7.941 -0.275 -0.846 1.00 95.06 94 PHE A N 1
ATOM 785 C CA . PHE A 1 94 ? -9.013 -0.745 -1.716 1.00 95.06 94 PHE A CA 1
ATOM 786 C C . PHE A 1 94 ? -10.267 -1.078 -0.914 1.00 95.06 94 PHE A C 1
ATOM 788 O O . PHE A 1 94 ? -10.203 -1.606 0.195 1.00 95.06 94 PHE A O 1
ATOM 795 N N . TYR A 1 95 ? -11.432 -0.800 -1.497 1.00 92.62 95 TYR A N 1
ATOM 796 C CA . TYR A 1 95 ? -12.712 -1.143 -0.876 1.00 92.62 95 TYR A CA 1
ATOM 797 C C . TYR A 1 95 ? -12.953 -2.661 -0.824 1.00 92.62 95 TYR A C 1
ATOM 799 O O . TYR A 1 95 ? -13.501 -3.164 0.151 1.00 92.62 95 TYR A O 1
ATOM 807 N N . ASN A 1 96 ? -12.502 -3.380 -1.855 1.00 92.56 96 ASN A N 1
ATOM 808 C CA . ASN A 1 96 ? -12.550 -4.838 -1.958 1.00 92.56 96 ASN A CA 1
ATOM 809 C C . ASN A 1 96 ? -11.129 -5.403 -2.042 1.00 92.56 96 ASN A C 1
ATOM 811 O O . ASN A 1 96 ? -10.173 -4.644 -2.205 1.00 92.56 96 ASN A O 1
ATOM 815 N N . ASP A 1 97 ? -10.999 -6.728 -1.971 1.00 92.88 97 ASP A N 1
ATOM 816 C CA . ASP A 1 97 ? -9.720 -7.388 -2.226 1.00 92.88 97 ASP A CA 1
ATOM 817 C C . ASP A 1 97 ? -9.190 -7.045 -3.634 1.00 92.88 97 ASP A C 1
ATOM 819 O O . ASP A 1 97 ? -9.965 -6.781 -4.561 1.00 92.88 97 ASP A O 1
ATOM 823 N N . VAL A 1 98 ? -7.867 -7.004 -3.781 1.00 90.88 98 VAL A N 1
ATOM 824 C CA . VAL A 1 98 ? -7.212 -6.586 -5.021 1.00 90.88 98 VAL A CA 1
ATOM 825 C C . VAL A 1 98 ? -7.305 -7.695 -6.071 1.00 90.88 98 VAL A C 1
ATOM 827 O O . VAL A 1 98 ? -7.027 -8.862 -5.799 1.00 90.8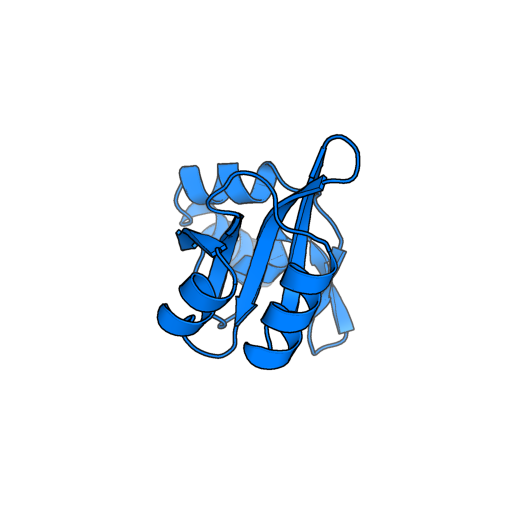8 98 VAL A O 1
ATOM 830 N N . ASP A 1 99 ? -7.693 -7.334 -7.294 1.00 92.81 99 ASP A N 1
ATOM 831 C CA . ASP A 1 99 ? -7.781 -8.287 -8.400 1.00 92.81 99 ASP A CA 1
ATOM 832 C C . ASP A 1 99 ? -6.378 -8.656 -8.911 1.00 92.81 99 ASP A C 1
ATOM 834 O O . ASP A 1 99 ? -5.632 -7.816 -9.422 1.00 92.81 99 ASP A O 1
ATOM 838 N N . ILE A 1 100 ? -6.028 -9.938 -8.796 1.00 92.56 100 ILE A N 1
ATOM 839 C CA . ILE A 1 100 ? -4.746 -10.489 -9.250 1.00 92.56 100 ILE A CA 1
ATOM 840 C C . ILE A 1 100 ? -4.583 -10.336 -10.769 1.00 92.56 100 ILE A C 1
ATOM 842 O O . ILE A 1 100 ? -3.484 -10.047 -11.242 1.00 92.56 100 ILE A O 1
ATOM 846 N N . ASN A 1 101 ? -5.658 -10.474 -11.550 1.00 94.38 101 ASN A N 1
ATOM 847 C CA . ASN A 1 101 ? -5.587 -10.292 -13.002 1.00 94.38 101 ASN A CA 1
ATOM 848 C C . ASN A 1 101 ? -5.250 -8.845 -13.356 1.00 94.38 101 ASN A C 1
ATOM 850 O O . ASN A 1 101 ? -4.484 -8.589 -14.285 1.00 94.38 101 ASN A O 1
ATOM 854 N N . LEU A 1 102 ? -5.789 -7.904 -12.580 1.00 94.38 102 LEU A N 1
ATOM 855 C CA . LEU A 1 102 ? -5.502 -6.490 -12.739 1.00 94.38 102 LEU A CA 1
ATOM 856 C C . LEU A 1 102 ? -4.047 -6.175 -12.377 1.00 94.38 102 LEU A C 1
ATOM 858 O O . LEU A 1 102 ? -3.374 -5.471 -13.122 1.00 94.38 102 LEU A O 1
ATOM 862 N N . LEU A 1 103 ? -3.527 -6.738 -11.285 1.00 93.44 103 LEU A N 1
ATOM 863 C CA . LEU A 1 103 ? -2.110 -6.616 -10.930 1.00 93.44 103 LEU A CA 1
ATOM 864 C C . LEU A 1 103 ? -1.199 -7.130 -12.054 1.00 93.44 103 LEU A C 1
ATOM 866 O O . LEU A 1 103 ? -0.310 -6.406 -12.505 1.00 93.44 103 LEU A O 1
ATOM 870 N N . ASN A 1 104 ? -1.489 -8.323 -12.579 1.00 92.88 104 ASN A N 1
ATOM 871 C CA . ASN A 1 104 ? -0.735 -8.924 -13.679 1.00 92.88 104 ASN A CA 1
ATOM 872 C C . ASN A 1 104 ? -0.775 -8.064 -14.950 1.00 92.88 104 ASN A C 1
ATOM 874 O O . ASN A 1 104 ? 0.262 -7.864 -15.582 1.00 92.88 104 ASN A O 1
ATOM 878 N N . LYS A 1 105 ? -1.942 -7.502 -15.299 1.00 94.06 105 LYS A N 1
ATOM 879 C CA . LYS A 1 105 ? -2.113 -6.593 -16.448 1.00 94.06 105 LYS A CA 1
ATOM 880 C C . LYS A 1 105 ? -1.161 -5.395 -16.387 1.00 94.06 105 LYS A C 1
ATOM 882 O O . LYS A 1 105 ? -0.661 -4.965 -17.423 1.00 94.06 105 LYS A O 1
ATOM 887 N N . TYR A 1 106 ? -0.904 -4.870 -15.190 1.00 92.69 106 TYR A N 1
ATOM 888 C CA . TYR A 1 106 ? -0.036 -3.709 -14.977 1.00 92.69 106 TYR A CA 1
ATOM 889 C C . TYR A 1 106 ? 1.393 -4.074 -14.545 1.00 92.69 106 TYR A C 1
ATOM 891 O O . TYR A 1 106 ? 2.185 -3.179 -14.253 1.00 92.69 106 TYR A O 1
ATOM 899 N N . GLY A 1 107 ? 1.748 -5.364 -14.516 1.00 92.62 107 GLY A N 1
ATOM 900 C CA . GLY A 1 107 ? 3.070 -5.818 -14.080 1.00 92.62 107 GLY A CA 1
ATOM 901 C C . GLY A 1 107 ? 3.370 -5.473 -12.618 1.00 92.62 107 GLY A C 1
ATOM 902 O O . GLY A 1 107 ? 4.505 -5.125 -12.283 1.00 92.62 107 GLY A O 1
ATOM 903 N N . LEU A 1 108 ? 2.348 -5.521 -11.762 1.00 94.38 108 LEU A N 1
ATOM 904 C CA . LEU A 1 108 ? 2.428 -5.231 -10.334 1.00 94.38 108 LEU A CA 1
ATOM 905 C C . LEU A 1 108 ? 2.282 -6.512 -9.515 1.00 94.38 108 LEU A C 1
ATOM 907 O O . LEU A 1 108 ? 1.628 -7.462 -9.934 1.00 94.38 108 LEU A O 1
ATOM 911 N N . GLU A 1 109 ? 2.846 -6.515 -8.315 1.00 94.94 109 GLU A N 1
ATOM 912 C CA . GLU A 1 109 ? 2.705 -7.612 -7.362 1.00 94.94 109 GLU A CA 1
ATOM 913 C C . GLU A 1 109 ? 2.468 -7.104 -5.940 1.00 94.94 109 GLU A C 1
ATOM 915 O O . GLU A 1 109 ? 2.840 -5.982 -5.578 1.00 94.94 109 GLU A O 1
ATOM 920 N N . ILE A 1 110 ? 1.849 -7.960 -5.125 1.00 95.44 110 ILE A N 1
ATOM 921 C CA . ILE A 1 110 ? 1.644 -7.717 -3.700 1.00 95.44 110 ILE A CA 1
ATOM 922 C C . ILE A 1 110 ? 2.924 -8.096 -2.964 1.00 95.44 110 ILE A C 1
ATOM 924 O O . ILE A 1 110 ? 3.318 -9.258 -2.944 1.00 95.44 110 ILE A O 1
ATOM 928 N N . VAL A 1 111 ? 3.538 -7.124 -2.298 1.00 93.56 111 VAL A N 1
ATOM 929 C CA . VAL A 1 111 ? 4.657 -7.367 -1.380 1.00 93.56 111 VAL A CA 1
ATOM 930 C C . VAL A 1 111 ? 4.131 -7.868 -0.045 1.00 93.56 111 VAL A C 1
ATOM 932 O O . VAL A 1 111 ? 4.659 -8.819 0.528 1.00 93.56 111 VAL A O 1
ATOM 935 N N . LYS A 1 112 ? 3.095 -7.200 0.474 1.00 92.25 112 LYS A N 1
ATOM 936 C CA . LYS A 1 112 ? 2.534 -7.513 1.785 1.00 92.25 112 LYS A CA 1
ATOM 937 C C . LYS A 1 112 ? 1.072 -7.097 1.886 1.00 92.25 112 LYS A C 1
ATOM 939 O O . LYS A 1 112 ? 0.700 -5.990 1.495 1.00 92.25 112 LYS A O 1
ATOM 944 N N . LYS A 1 113 ? 0.260 -7.974 2.478 1.00 92.56 113 LYS A N 1
ATOM 945 C CA . LYS A 1 113 ? -1.072 -7.633 2.983 1.00 92.56 113 LYS A CA 1
ATOM 946 C C . LYS A 1 113 ? -0.920 -6.996 4.359 1.00 92.56 113 LYS A C 1
ATOM 948 O O . LYS A 1 113 ? -0.455 -7.642 5.293 1.00 92.56 113 LYS A O 1
ATOM 953 N N . ILE A 1 114 ? -1.268 -5.720 4.459 1.00 88.94 114 ILE A N 1
ATOM 954 C CA . ILE A 1 114 ? -1.205 -4.946 5.704 1.00 88.94 114 ILE A CA 1
ATOM 955 C C . ILE A 1 114 ? -2.514 -5.106 6.484 1.00 88.94 114 ILE A C 1
ATOM 957 O O . ILE A 1 114 ? -2.497 -5.151 7.715 1.00 88.94 114 ILE A O 1
ATOM 961 N N . LYS A 1 115 ? -3.641 -5.183 5.769 1.00 86.81 115 LYS A N 1
ATOM 962 C CA . LYS A 1 115 ? -4.986 -5.366 6.316 1.00 86.81 115 LYS A CA 1
ATOM 963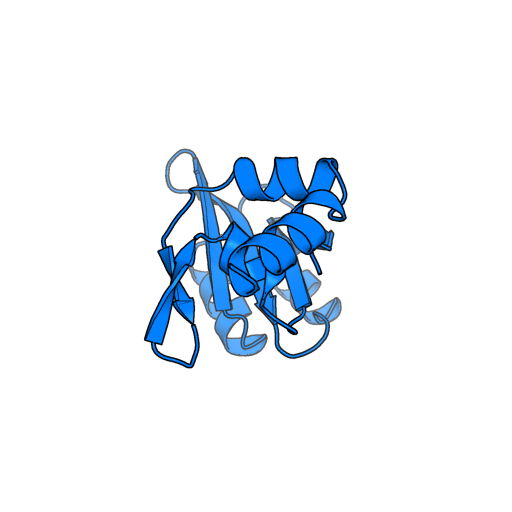 C C . LYS A 1 115 ? -5.879 -6.020 5.271 1.00 86.81 115 LYS A C 1
ATOM 965 O O . LYS A 1 115 ? -6.554 -7.013 5.614 1.00 86.81 115 LYS A O 1
#

Radius of gyration: 14.55 Å; chains: 1; bounding box: 30×26×44 Å

Secondary structure (DSSP, 8-state):
-HHHHHHHHHHHTS-HHHHHHHHTS---EEE-TTS-EEEHHHHHHH--SEEEEEEETTS---HHHHHHHHHHHTPEEEEEEEETTEEEEEEEEESSPPPHHHHHHTTEEEEEE--

pLDDT: mean 85.42, std 9.85, range [51.38, 95.81]

Sequence (115 aa):
MGKFKELYIKYSNLDEEIKKTINSYPQEFITDKNNIRLSLLQYIIRSNNYIYELKAINGTAHLWTWSDFRLESKGRVLSYKTEANIILSQIIEFYNDVDINLLNKYGLEIVKKIK